Protein AF-A0A661H431-F1 (afdb_monomer_lite)

Secondary structure (DSSP, 8-state):
---------TT------EEEEEETTTTEEEEEESSS-------TTSSHHHHHHHHHHHHS-----TTHHHHH----

Radius of gyration: 17.36 Å; chains: 1; bounding box: 57×29×36 Å

Foldseek 3Di:
DDDPPDDDPPPDDDDDAKDWDQDPPPRDTDMDGPVDDDDQDDDPPPCSLVVVLVVQVVPDPDDDDPPSCVRRVPDD

Sequence (76 aa):
MTSNVQALDLGANYALKRIALLHSSQAAYVTFPIDQSATLSGGNNKGKSSALRAIKFFLLPEVNLNDMERKFAFVG

pLDDT: mean 74.68, std 11.35, range [41.22, 87.94]

Structure (mmCIF, N/CA/C/O backbone):
data_AF-A0A661H431-F1
#
_entry.id   AF-A0A661H431-F1
#
loop_
_atom_site.group_PDB
_atom_site.id
_atom_site.type_symbol
_atom_site.label_atom_id
_atom_site.label_alt_id
_atom_site.label_comp_id
_atom_site.label_asym_id
_atom_site.label_entity_id
_atom_site.label_seq_id
_atom_site.pdbx_PDB_ins_code
_atom_site.Cartn_x
_atom_site.Cartn_y
_atom_site.Cartn_z
_atom_site.occupancy
_atom_site.B_iso_or_equiv
_atom_site.auth_seq_id
_atom_site.auth_comp_id
_atom_site.auth_asym_id
_atom_site.auth_atom_id
_atom_site.pdbx_PDB_model_num
ATOM 1 N N . MET A 1 1 ? -43.241 -15.148 7.085 1.00 42.03 1 MET A N 1
ATOM 2 C CA . MET A 1 1 ? -42.004 -14.902 6.314 1.00 42.03 1 MET A CA 1
ATOM 3 C C . MET A 1 1 ? -41.361 -13.646 6.880 1.00 42.03 1 MET A C 1
ATOM 5 O O . MET A 1 1 ? -41.727 -12.552 6.483 1.00 42.03 1 MET A O 1
ATOM 9 N N . THR A 1 2 ? -40.519 -13.783 7.903 1.00 41.22 2 THR A N 1
ATOM 10 C CA . THR A 1 2 ? -39.829 -12.655 8.542 1.00 41.22 2 THR A CA 1
ATOM 11 C C . THR A 1 2 ? -38.470 -12.471 7.875 1.00 41.22 2 THR A C 1
ATOM 13 O O . THR A 1 2 ? -37.645 -13.380 7.855 1.00 41.22 2 THR A O 1
ATOM 16 N N . SER A 1 3 ? -38.263 -11.308 7.263 1.00 54.25 3 SER A N 1
ATOM 17 C CA . SER A 1 3 ? -37.000 -10.912 6.647 1.00 54.25 3 SER A CA 1
ATOM 18 C C . SER A 1 3 ? -35.935 -10.715 7.727 1.00 54.25 3 SER A C 1
AT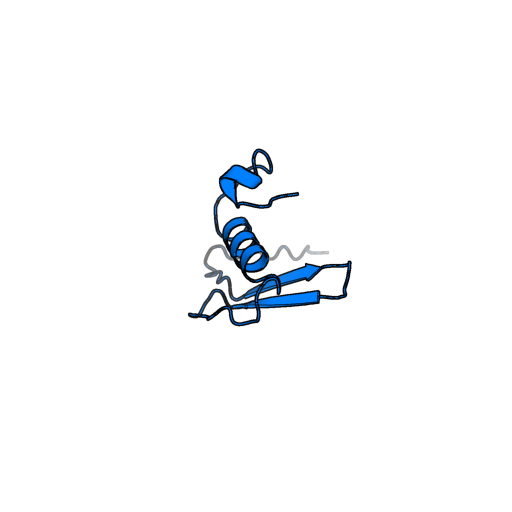OM 20 O O . SER A 1 3 ? -36.054 -9.809 8.551 1.00 54.25 3 SER A O 1
ATOM 22 N N . ASN A 1 4 ? -34.898 -11.556 7.716 1.00 57.66 4 ASN A N 1
ATOM 23 C CA . ASN A 1 4 ? -33.676 -11.363 8.496 1.00 57.66 4 ASN A CA 1
ATOM 24 C C . ASN A 1 4 ? -32.936 -10.127 7.973 1.00 57.66 4 ASN A C 1
ATOM 26 O O . ASN A 1 4 ? -32.109 -10.221 7.069 1.00 57.66 4 ASN A O 1
ATOM 30 N N . VAL A 1 5 ? -33.242 -8.961 8.534 1.00 63.72 5 VAL A N 1
ATOM 31 C CA . VAL A 1 5 ? -32.408 -7.771 8.377 1.00 63.72 5 VAL A CA 1
ATOM 32 C C . VAL A 1 5 ? -31.406 -7.801 9.524 1.00 63.72 5 VAL A C 1
ATOM 34 O O . VAL A 1 5 ? -31.718 -7.401 10.643 1.00 63.72 5 VAL A O 1
ATOM 37 N N . GLN A 1 6 ? -30.214 -8.343 9.268 1.00 64.75 6 GLN A N 1
ATOM 38 C CA . GLN A 1 6 ? -29.095 -8.180 10.191 1.00 64.75 6 GLN A CA 1
ATOM 39 C C . GLN A 1 6 ? -28.693 -6.705 10.171 1.00 64.75 6 GLN A C 1
ATOM 41 O O . GLN A 1 6 ? -28.210 -6.200 9.158 1.00 64.75 6 GLN A O 1
ATOM 46 N N . ALA A 1 7 ? -28.948 -6.001 11.273 1.00 63.62 7 ALA A N 1
ATOM 47 C CA . ALA A 1 7 ? -28.437 -4.655 11.467 1.00 63.62 7 ALA A CA 1
ATOM 48 C C . ALA A 1 7 ? -26.905 -4.706 11.407 1.00 63.62 7 ALA A C 1
ATOM 50 O O . ALA A 1 7 ? -26.282 -5.519 12.093 1.00 63.62 7 ALA A O 1
ATOM 51 N N . LEU A 1 8 ? -26.307 -3.869 10.560 1.00 64.38 8 LEU A N 1
ATOM 52 C CA . LEU A 1 8 ? -24.861 -3.715 10.503 1.00 64.38 8 LEU A CA 1
ATOM 53 C C . LEU A 1 8 ? -24.422 -3.114 11.844 1.00 64.38 8 LEU A C 1
ATOM 55 O O . LEU A 1 8 ? -24.759 -1.968 12.141 1.00 64.38 8 LEU A O 1
ATOM 59 N N . ASP A 1 9 ? -23.734 -3.898 12.671 1.00 66.56 9 ASP A N 1
ATOM 60 C CA . ASP A 1 9 ? -23.178 -3.410 13.930 1.00 66.56 9 ASP A CA 1
ATOM 61 C C . ASP A 1 9 ? -22.131 -2.330 13.622 1.00 66.56 9 ASP A C 1
ATOM 63 O O . ASP A 1 9 ? -21.014 -2.611 13.183 1.00 66.56 9 ASP A O 1
ATOM 67 N N . LEU A 1 10 ? -22.524 -1.070 13.812 1.00 60.16 10 LEU A N 1
ATOM 68 C CA . LEU A 1 10 ? -21.671 0.101 13.615 1.00 60.16 10 LEU A CA 1
ATOM 69 C C . LEU A 1 10 ? -20.562 0.200 14.681 1.00 60.16 10 LEU A C 1
ATOM 71 O O . LEU A 1 10 ? -19.682 1.046 14.546 1.00 60.16 10 LEU A O 1
ATOM 75 N N . GLY A 1 11 ? -20.587 -0.650 15.717 1.00 63.12 11 GLY A N 1
ATOM 76 C CA . GLY A 1 11 ? -19.518 -0.815 16.704 1.00 63.12 11 GLY A CA 1
ATOM 77 C C . GLY A 1 11 ? -18.412 -1.787 16.277 1.00 63.12 11 GLY A C 1
ATOM 78 O O . GLY A 1 11 ? -17.415 -1.931 16.990 1.00 63.12 11 GLY A O 1
ATOM 79 N N . ALA A 1 12 ? -18.545 -2.448 15.123 1.00 70.69 12 ALA A N 1
ATOM 80 C CA . ALA A 1 12 ? -17.505 -3.323 14.603 1.00 70.69 12 ALA A CA 1
ATOM 81 C C . ALA A 1 12 ? -16.252 -2.514 14.215 1.00 70.69 12 ALA A C 1
ATOM 83 O O . ALA A 1 12 ? -16.272 -1.680 13.309 1.00 70.69 12 ALA A O 1
ATOM 84 N N . ASN A 1 13 ? -15.129 -2.793 14.881 1.00 79.25 13 AS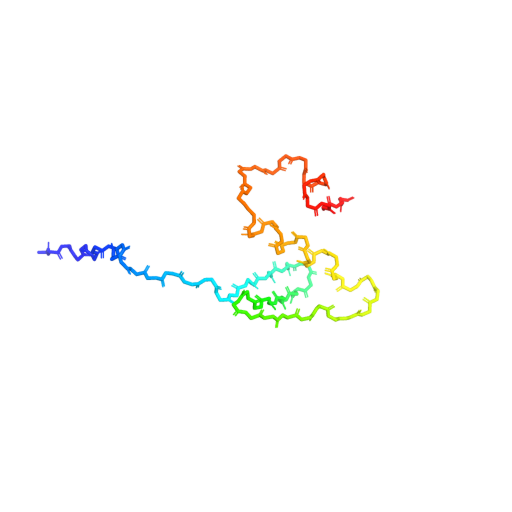N A N 1
ATOM 85 C CA . ASN A 1 13 ? -13.826 -2.256 14.496 1.00 79.25 13 ASN A CA 1
ATOM 86 C C . ASN A 1 13 ? -13.341 -2.955 13.219 1.00 79.25 13 ASN A C 1
ATOM 88 O O . ASN A 1 13 ? -12.827 -4.075 13.265 1.00 79.25 13 ASN A O 1
ATOM 92 N N . TYR A 1 14 ? -13.495 -2.298 12.071 1.00 78.38 14 TYR A N 1
ATOM 93 C CA . TYR A 1 14 ? -12.959 -2.790 10.805 1.00 78.38 14 TYR A CA 1
ATOM 94 C C . TYR A 1 14 ? -11.450 -2.538 10.732 1.00 78.38 14 TYR A C 1
ATOM 96 O O . TYR A 1 14 ? -10.977 -1.430 10.975 1.00 78.38 14 TYR A O 1
ATOM 104 N N . ALA A 1 15 ? -10.690 -3.569 10.361 1.00 82.44 15 ALA A N 1
ATOM 105 C CA . ALA A 1 15 ? -9.248 -3.475 10.163 1.00 82.44 15 ALA A CA 1
ATOM 106 C C . ALA A 1 15 ? -8.876 -3.890 8.738 1.00 82.44 15 ALA A C 1
ATOM 108 O O . ALA A 1 15 ? -9.204 -4.993 8.293 1.00 82.44 15 ALA A O 1
ATOM 109 N N . LEU A 1 16 ? -8.141 -3.029 8.031 1.00 83.44 16 LEU A N 1
ATOM 110 C CA . LEU A 1 16 ? -7.593 -3.359 6.721 1.00 83.44 16 LEU A CA 1
ATOM 111 C C . LEU A 1 16 ? -6.325 -4.200 6.897 1.00 83.44 16 LEU A C 1
ATOM 113 O O . LEU A 1 16 ? -5.285 -3.701 7.316 1.00 83.44 16 LEU A O 1
ATOM 117 N N . LYS A 1 17 ? -6.419 -5.490 6.577 1.00 87.69 17 LYS A N 1
ATOM 118 C CA . LYS A 1 17 ? -5.313 -6.441 6.751 1.00 87.69 17 LYS A CA 1
ATOM 119 C C . LYS A 1 17 ? -4.379 -6.501 5.548 1.00 87.69 17 LYS A C 1
ATOM 121 O O . LYS A 1 17 ? -3.163 -6.571 5.695 1.00 87.69 17 LYS A O 1
ATOM 126 N N . ARG A 1 18 ? -4.932 -6.492 4.335 1.00 87.69 18 ARG A N 1
ATOM 127 C CA . ARG A 1 18 ? -4.165 -6.794 3.122 1.00 87.69 18 ARG A CA 1
ATOM 128 C C . ARG A 1 18 ? -4.815 -6.199 1.882 1.00 87.69 18 ARG A C 1
ATOM 130 O O . ARG A 1 18 ? -6.036 -6.216 1.766 1.00 87.69 18 ARG A O 1
ATOM 137 N N . ILE A 1 19 ? -3.992 -5.767 0.931 1.00 86.25 19 ILE A N 1
ATOM 138 C CA . ILE A 1 19 ? -4.405 -5.414 -0.433 1.00 86.25 19 ILE A CA 1
ATOM 139 C C . ILE A 1 19 ? -3.894 -6.502 -1.375 1.00 86.25 19 ILE A C 1
ATOM 141 O O . ILE A 1 19 ? -2.719 -6.861 -1.318 1.00 86.25 19 ILE A O 1
ATOM 145 N N . ALA A 1 20 ? -4.764 -7.032 -2.233 1.00 84.69 20 ALA A N 1
ATOM 146 C CA . ALA A 1 20 ? -4.401 -7.987 -3.275 1.00 84.69 20 ALA A CA 1
ATOM 147 C C . ALA A 1 20 ? -4.609 -7.347 -4.650 1.00 84.69 20 ALA A C 1
ATOM 149 O O . ALA A 1 20 ? -5.727 -6.982 -5.004 1.00 84.69 20 ALA A O 1
ATOM 150 N N . LEU A 1 21 ? -3.532 -7.216 -5.418 1.00 79.06 21 LEU A N 1
ATOM 151 C CA . LEU A 1 21 ? -3.563 -6.755 -6.798 1.00 79.06 21 LEU A CA 1
ATOM 152 C C . LEU A 1 21 ? -3.596 -7.972 -7.717 1.00 79.06 21 LEU A C 1
ATOM 154 O O . LEU A 1 21 ? -2.690 -8.807 -7.687 1.00 79.06 21 LEU A O 1
ATOM 158 N N . LEU A 1 22 ? -4.645 -8.054 -8.528 1.00 78.50 22 LEU A N 1
ATOM 159 C CA . LEU A 1 22 ? -4.811 -9.057 -9.571 1.00 78.50 22 LEU A CA 1
ATOM 160 C C . LEU A 1 22 ? -4.574 -8.379 -10.917 1.00 78.50 22 LEU A C 1
ATOM 162 O O . LEU A 1 22 ? -5.310 -7.464 -11.282 1.00 78.50 22 LEU A O 1
ATOM 166 N N . HIS A 1 23 ? -3.552 -8.818 -11.650 1.00 66.44 23 HIS A N 1
ATOM 167 C CA . HIS A 1 23 ? -3.294 -8.331 -13.002 1.00 66.44 23 HIS A CA 1
ATOM 168 C C . HIS A 1 23 ? -3.546 -9.436 -14.032 1.00 66.44 23 HIS A C 1
ATOM 170 O O . HIS A 1 23 ? -2.914 -10.495 -13.986 1.00 66.44 23 HIS A O 1
ATOM 176 N N . SER A 1 24 ? -4.447 -9.181 -14.987 1.00 48.19 24 SER A N 1
ATOM 177 C CA . SER A 1 24 ? -4.865 -10.167 -15.995 1.00 48.19 24 SER A CA 1
ATOM 178 C C . SER A 1 24 ? -3.771 -10.501 -17.013 1.00 48.19 24 SER A C 1
ATOM 180 O O . SER A 1 24 ? -3.736 -11.623 -17.507 1.00 48.19 24 SER A O 1
ATOM 182 N N . SER A 1 25 ? -2.844 -9.578 -17.301 1.00 55.50 25 SER A N 1
ATOM 183 C CA . SER A 1 25 ? -1.883 -9.768 -18.403 1.00 55.50 25 SER A CA 1
ATOM 184 C C . SER A 1 25 ? -0.796 -10.826 -18.160 1.00 55.50 25 SER A C 1
ATOM 186 O O . SER A 1 25 ? -0.167 -11.250 -19.123 1.00 55.50 25 SER A O 1
ATOM 188 N N . GLN A 1 26 ? -0.561 -11.259 -16.911 1.00 53.38 26 GLN A N 1
ATOM 189 C CA . GLN A 1 26 ? 0.426 -12.306 -16.574 1.00 53.38 26 GLN A CA 1
ATOM 190 C C . GLN A 1 26 ? 0.002 -13.218 -15.405 1.00 53.38 26 GLN A C 1
ATOM 192 O O . GLN A 1 26 ? 0.852 -13.871 -14.807 1.00 53.38 26 GLN A O 1
ATOM 197 N N . ALA A 1 27 ? -1.284 -13.244 -15.027 1.00 49.47 27 ALA A N 1
ATOM 198 C CA . ALA A 1 27 ? -1.741 -13.908 -13.795 1.00 49.47 27 ALA A CA 1
ATOM 199 C C . ALA A 1 27 ? -0.908 -13.499 -12.556 1.00 49.47 27 ALA A C 1
ATOM 201 O O . ALA A 1 27 ? -0.615 -14.305 -11.673 1.00 49.47 27 ALA A O 1
ATOM 202 N N . ALA A 1 28 ? -0.486 -12.232 -12.504 1.00 61.34 28 ALA A N 1
ATOM 203 C CA . ALA A 1 28 ? 0.314 -11.723 -11.403 1.00 61.34 28 ALA A CA 1
ATOM 204 C C . ALA A 1 28 ? -0.616 -11.429 -10.221 1.00 61.34 28 ALA A C 1
ATOM 206 O O . ALA A 1 28 ? -1.426 -10.499 -10.267 1.00 61.34 28 ALA A O 1
ATOM 207 N N . TYR A 1 29 ? -0.504 -12.252 -9.182 1.00 74.75 29 TYR A N 1
ATOM 208 C CA . TYR A 1 29 ? -1.140 -12.046 -7.887 1.00 74.75 29 TYR A CA 1
ATOM 209 C C . TYR A 1 29 ? -0.106 -11.462 -6.931 1.00 74.75 29 TYR A C 1
ATOM 211 O O . TYR A 1 29 ? 0.859 -12.135 -6.568 1.00 74.75 29 TYR A O 1
ATOM 219 N N . VAL A 1 30 ? -0.285 -10.201 -6.538 1.00 76.88 30 VAL A N 1
ATOM 220 C CA . VAL A 1 30 ? 0.614 -9.540 -5.585 1.00 76.88 30 VAL A CA 1
ATOM 221 C C . VAL A 1 30 ? -0.176 -9.091 -4.376 1.00 76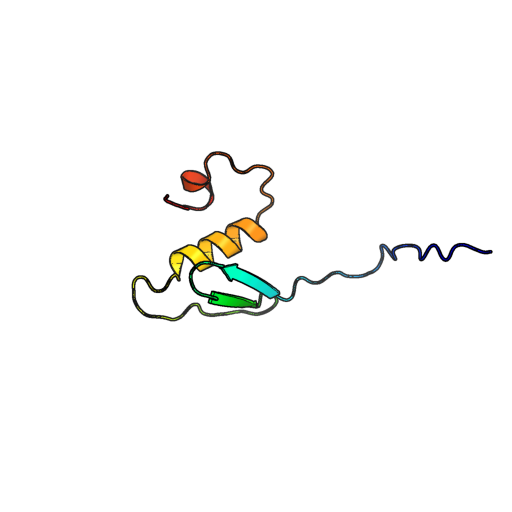.88 30 VAL A C 1
ATOM 223 O O . VAL A 1 30 ? -1.192 -8.414 -4.506 1.00 76.88 30 VAL A O 1
ATOM 226 N N . THR A 1 31 ? 0.293 -9.456 -3.187 1.00 81.25 31 THR A N 1
ATOM 227 C CA . THR A 1 31 ? -0.387 -9.109 -1.941 1.00 81.25 31 THR A CA 1
ATOM 228 C C . THR A 1 31 ? 0.506 -8.317 -1.016 1.00 81.25 31 THR A C 1
ATOM 230 O O . THR A 1 31 ? 1.627 -8.737 -0.738 1.00 81.25 31 THR A O 1
ATOM 233 N N . PHE A 1 32 ? -0.029 -7.222 -0.487 1.00 84.44 32 PHE A N 1
ATOM 234 C CA . PHE A 1 32 ? 0.652 -6.347 0.457 1.00 84.44 32 PHE A CA 1
ATOM 235 C C . PHE A 1 32 ? -0.058 -6.403 1.801 1.00 84.44 32 PHE A C 1
ATOM 237 O O . PHE A 1 32 ? -1.238 -6.042 1.855 1.00 84.44 32 PHE A O 1
ATOM 244 N N . PRO A 1 33 ? 0.608 -6.863 2.870 1.00 86.50 33 PRO A N 1
ATOM 245 C CA . PRO A 1 33 ? 0.065 -6.696 4.205 1.00 86.50 33 PRO A CA 1
ATOM 246 C C . PRO A 1 33 ? 0.089 -5.203 4.563 1.00 86.50 33 PRO A C 1
ATOM 248 O O . PRO A 1 33 ? 1.053 -4.505 4.249 1.00 86.50 33 PRO A O 1
ATOM 251 N N . ILE A 1 34 ? -0.996 -4.713 5.158 1.00 86.12 34 ILE A N 1
ATOM 252 C CA . ILE A 1 34 ? -1.189 -3.290 5.496 1.00 86.12 34 ILE A CA 1
ATOM 253 C C . ILE A 1 34 ? -1.200 -3.075 7.011 1.00 86.12 34 ILE A C 1
ATOM 255 O O . ILE A 1 34 ? -0.977 -1.966 7.486 1.00 86.12 34 ILE A O 1
ATOM 259 N N . ASP A 1 35 ? -1.397 -4.140 7.783 1.00 87.94 35 ASP A N 1
ATOM 260 C CA . ASP A 1 35 ? -1.427 -4.111 9.243 1.00 87.94 35 ASP A CA 1
ATOM 261 C C . ASP A 1 35 ? -0.062 -4.380 9.897 1.00 87.94 35 ASP A C 1
ATOM 263 O O . ASP A 1 35 ? 0.034 -4.459 11.119 1.00 87.94 35 ASP A O 1
ATOM 267 N N . GLN A 1 36 ? 0.998 -4.503 9.097 1.00 86.50 36 GLN A N 1
ATOM 268 C CA . GLN A 1 36 ? 2.366 -4.741 9.550 1.00 86.50 36 GLN A CA 1
ATOM 269 C C . GLN A 1 36 ? 3.377 -4.028 8.650 1.00 86.50 36 GLN A C 1
ATOM 271 O O . GLN A 1 36 ? 3.133 -3.790 7.465 1.00 86.50 36 GLN A O 1
ATOM 276 N N . SER A 1 37 ? 4.554 -3.739 9.202 1.00 86.31 37 SER A N 1
ATOM 277 C CA . SER A 1 37 ? 5.688 -3.236 8.428 1.00 86.31 37 SER A CA 1
ATOM 278 C C . SER A 1 37 ? 6.143 -4.281 7.407 1.00 86.31 37 SER A C 1
ATOM 280 O O . SER A 1 37 ? 6.360 -5.444 7.746 1.00 86.31 37 SER A O 1
ATOM 282 N N . ALA A 1 38 ? 6.316 -3.864 6.155 1.00 81.75 38 ALA A N 1
ATOM 283 C CA . ALA A 1 38 ? 6.742 -4.732 5.063 1.00 81.75 38 ALA A CA 1
ATOM 284 C C . ALA A 1 38 ? 7.843 -4.077 4.223 1.00 81.75 38 ALA A C 1
ATOM 286 O O . ALA A 1 38 ? 7.933 -2.853 4.124 1.00 81.75 38 ALA A O 1
ATOM 287 N N . THR A 1 39 ? 8.671 -4.903 3.583 1.00 82.75 39 THR A N 1
ATOM 288 C CA . THR A 1 39 ? 9.727 -4.454 2.669 1.00 82.75 39 THR A CA 1
ATOM 289 C C . THR A 1 39 ? 9.425 -4.918 1.252 1.00 82.75 39 THR A C 1
ATOM 291 O O . THR A 1 39 ? 9.160 -6.094 1.012 1.00 82.75 39 THR A O 1
ATOM 294 N N . LEU A 1 40 ? 9.505 -3.994 0.294 1.00 78.44 40 LEU A N 1
ATOM 295 C CA . LEU A 1 40 ? 9.311 -4.288 -1.119 1.00 78.44 40 LEU A CA 1
ATOM 296 C C . LEU A 1 40 ? 10.659 -4.608 -1.780 1.00 78.44 40 LEU A C 1
ATOM 298 O O . LEU A 1 40 ? 11.417 -3.705 -2.134 1.00 78.44 40 LEU A O 1
ATOM 302 N N . SER A 1 41 ? 10.961 -5.898 -1.931 1.00 76.75 41 SER A N 1
ATOM 303 C CA . SER A 1 41 ? 12.234 -6.382 -2.481 1.00 76.75 41 SER A CA 1
ATOM 304 C C . SER A 1 41 ? 12.074 -6.972 -3.886 1.00 76.75 41 SER A C 1
ATOM 306 O O . SER A 1 41 ? 11.038 -7.538 -4.224 1.00 76.75 41 SER A O 1
ATOM 308 N N . GLY A 1 42 ? 13.100 -6.822 -4.725 1.00 74.31 42 GLY A N 1
ATOM 309 C CA . GLY A 1 42 ? 13.137 -7.357 -6.088 1.00 74.31 42 GLY A CA 1
ATOM 310 C C . GLY A 1 42 ? 14.093 -6.593 -7.005 1.00 74.31 42 GLY A C 1
ATOM 311 O O . GLY A 1 42 ? 14.480 -5.459 -6.715 1.00 74.31 42 GLY A O 1
ATOM 312 N N . GLY A 1 43 ? 14.451 -7.191 -8.143 1.00 69.88 43 GLY A N 1
ATOM 313 C CA . GLY A 1 43 ? 15.318 -6.568 -9.151 1.00 69.88 43 GLY A CA 1
ATOM 314 C C . GLY A 1 43 ? 14.740 -5.280 -9.757 1.00 69.88 43 GLY A C 1
ATOM 315 O O . GLY A 1 43 ? 13.559 -4.948 -9.580 1.00 69.88 43 GLY A O 1
ATOM 316 N N . ASN A 1 44 ? 15.573 -4.514 -10.463 1.00 69.19 44 ASN A N 1
ATOM 317 C CA . ASN A 1 44 ? 15.109 -3.329 -11.189 1.00 69.19 44 ASN A CA 1
ATOM 318 C C . ASN A 1 44 ? 14.017 -3.701 -12.199 1.00 69.19 44 ASN A C 1
ATOM 320 O O . ASN A 1 44 ? 14.014 -4.793 -12.760 1.00 69.19 44 ASN A O 1
ATOM 324 N N . ASN A 1 45 ? 13.054 -2.794 -12.370 1.00 67.62 45 ASN A N 1
ATOM 325 C CA . ASN A 1 45 ? 11.916 -2.966 -13.273 1.00 67.62 45 ASN A CA 1
ATOM 326 C C . ASN A 1 45 ? 11.004 -4.188 -12.999 1.00 67.62 45 ASN A C 1
ATOM 328 O O . ASN A 1 45 ? 10.269 -4.631 -13.872 1.00 67.62 45 ASN A O 1
ATOM 332 N N . LYS A 1 46 ? 11.009 -4.740 -11.777 1.00 71.44 46 LYS A N 1
ATOM 333 C CA . LYS A 1 46 ? 10.113 -5.841 -11.363 1.00 71.44 46 LYS A CA 1
ATOM 334 C C . LYS A 1 46 ? 8.807 -5.366 -10.712 1.00 71.44 46 LYS A C 1
ATOM 336 O O . LYS A 1 46 ? 8.265 -6.039 -9.847 1.00 71.44 46 LYS A O 1
ATOM 341 N N . GLY A 1 47 ? 8.326 -4.176 -11.075 1.00 71.44 47 GLY A N 1
ATOM 342 C CA . GLY A 1 47 ? 7.038 -3.668 -10.587 1.00 71.44 47 GLY A CA 1
ATOM 343 C C . GLY A 1 47 ? 7.035 -3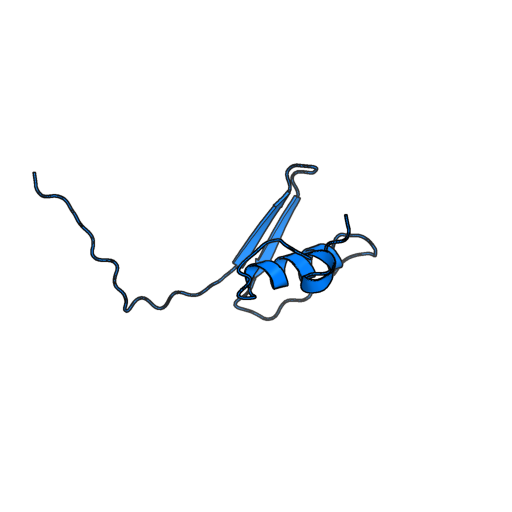.129 -9.150 1.00 71.44 47 GLY A C 1
ATOM 344 O O . GLY A 1 47 ? 5.973 -2.935 -8.570 1.00 71.44 47 GLY A O 1
ATOM 345 N N . LYS A 1 48 ? 8.204 -2.839 -8.561 1.00 80.75 48 LYS A N 1
ATOM 346 C CA . LYS A 1 48 ? 8.283 -2.231 -7.219 1.00 80.75 48 LYS A CA 1
ATOM 347 C C . LYS A 1 48 ? 7.620 -0.849 -7.177 1.00 80.75 48 LYS A C 1
ATOM 349 O O . LYS A 1 48 ? 6.799 -0.559 -6.314 1.00 80.75 48 LYS A O 1
ATOM 354 N N . SER A 1 49 ? 7.948 0.001 -8.148 1.00 80.00 49 SER A N 1
ATOM 355 C CA . SER A 1 49 ? 7.382 1.348 -8.222 1.00 80.00 49 SER A CA 1
ATOM 356 C C . SER A 1 49 ? 5.875 1.309 -8.478 1.00 80.00 49 SER A C 1
ATOM 358 O O . SER A 1 49 ? 5.140 2.021 -7.810 1.00 80.00 49 SER A O 1
ATOM 360 N N . SER A 1 50 ? 5.389 0.444 -9.374 1.00 78.12 50 SER A N 1
ATOM 361 C CA . SER A 1 50 ? 3.949 0.296 -9.632 1.00 78.12 50 SER A CA 1
ATOM 362 C C . SER A 1 50 ? 3.189 -0.239 -8.414 1.00 78.12 50 SER A C 1
ATOM 364 O O . SER A 1 50 ? 2.121 0.276 -8.099 1.00 78.12 50 SER A O 1
ATOM 366 N N . ALA A 1 51 ? 3.761 -1.197 -7.682 1.00 78.62 51 ALA A N 1
ATOM 367 C CA . ALA A 1 51 ? 3.208 -1.705 -6.429 1.00 78.62 51 ALA A CA 1
ATOM 368 C C . ALA A 1 51 ? 3.056 -0.607 -5.364 1.00 78.62 51 ALA A C 1
ATOM 370 O O . ALA A 1 51 ? 1.982 -0.449 -4.789 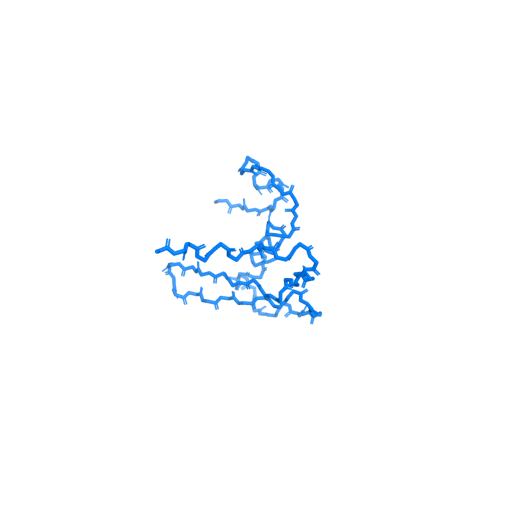1.00 78.62 51 ALA A O 1
ATOM 371 N N . LEU A 1 52 ? 4.096 0.204 -5.141 1.00 82.19 52 LEU A N 1
ATOM 372 C CA . LEU A 1 52 ? 4.036 1.312 -4.182 1.00 82.19 52 LEU A CA 1
ATOM 373 C C . LEU A 1 52 ? 2.965 2.349 -4.560 1.00 82.19 52 LEU A C 1
ATOM 375 O O . LEU A 1 52 ? 2.261 2.865 -3.695 1.00 82.19 52 LEU A O 1
ATOM 379 N N . ARG A 1 53 ? 2.834 2.653 -5.854 1.00 82.06 53 ARG A N 1
ATOM 380 C CA . ARG A 1 53 ? 1.830 3.593 -6.376 1.00 82.06 53 ARG A CA 1
ATOM 381 C C . ARG A 1 53 ? 0.408 3.063 -6.197 1.00 82.06 53 ARG A C 1
ATOM 383 O O . ARG A 1 53 ? -0.463 3.814 -5.776 1.00 82.06 53 ARG A O 1
ATOM 390 N N . ALA A 1 54 ? 0.199 1.765 -6.417 1.00 80.62 54 ALA A N 1
ATOM 391 C CA . ALA A 1 54 ? -1.077 1.106 -6.155 1.00 80.62 54 ALA A CA 1
ATOM 392 C C . ALA A 1 54 ? -1.447 1.139 -4.666 1.00 80.62 54 ALA A C 1
ATOM 394 O O . ALA A 1 54 ? -2.576 1.479 -4.333 1.00 80.62 54 ALA A O 1
ATOM 395 N N . ILE A 1 55 ? -0.496 0.874 -3.762 1.00 82.88 55 ILE A N 1
ATOM 396 C CA . ILE A 1 55 ? -0.738 0.992 -2.314 1.00 82.88 55 ILE A CA 1
ATOM 397 C C . ILE A 1 55 ? -1.178 2.418 -1.956 1.00 82.88 55 ILE A C 1
ATOM 399 O O . ILE A 1 55 ? -2.164 2.591 -1.246 1.00 82.88 55 ILE A O 1
ATOM 403 N N . LYS A 1 56 ? -0.496 3.445 -2.483 1.00 83.31 56 LYS A N 1
ATOM 404 C CA . LYS A 1 56 ? -0.894 4.846 -2.267 1.00 83.31 56 LYS A CA 1
ATOM 405 C C . LYS A 1 56 ? -2.303 5.130 -2.781 1.00 83.31 56 LYS A C 1
ATOM 407 O O . LYS A 1 56 ? -3.068 5.773 -2.078 1.00 83.31 56 LYS A O 1
ATOM 412 N N . PHE A 1 57 ? -2.642 4.637 -3.969 1.00 83.44 57 PHE A N 1
ATOM 413 C CA . PHE A 1 57 ? -3.966 4.813 -4.563 1.00 83.44 57 PHE A CA 1
ATOM 414 C C . PHE A 1 57 ? -5.091 4.228 -3.699 1.00 83.44 57 PHE A C 1
ATOM 416 O O . PHE A 1 57 ? -6.108 4.881 -3.510 1.00 83.44 57 PHE A O 1
ATOM 423 N N . PHE A 1 58 ? -4.899 3.035 -3.129 1.00 82.25 58 PHE A N 1
ATOM 424 C CA . PHE A 1 58 ? -5.925 2.389 -2.303 1.00 82.25 58 PHE A CA 1
ATOM 425 C C . PHE A 1 58 ? -6.027 2.931 -0.870 1.00 82.25 58 PHE A C 1
ATOM 427 O O . PHE A 1 58 ? -7.073 2.772 -0.248 1.00 82.25 58 PHE A O 1
ATOM 434 N N . LEU A 1 59 ? -4.954 3.512 -0.321 1.00 83.06 59 LEU A N 1
ATOM 435 C CA . LEU A 1 59 ? -4.935 4.000 1.065 1.00 83.06 59 LEU A CA 1
ATOM 436 C C . LEU A 1 59 ? -5.236 5.492 1.205 1.00 83.06 59 LEU A C 1
ATOM 438 O O . LEU A 1 59 ? -5.635 5.929 2.283 1.00 83.06 59 LEU A O 1
ATOM 442 N N . LEU A 1 60 ? -5.001 6.285 0.161 1.00 83.38 60 LEU A N 1
ATOM 443 C CA . LEU A 1 60 ? -5.257 7.719 0.204 1.00 83.38 60 LEU A CA 1
ATOM 444 C C . LEU A 1 60 ? -6.710 8.017 -0.197 1.00 83.38 60 LEU A C 1
ATOM 446 O O . LEU A 1 60 ? -7.266 7.304 -1.032 1.00 83.38 60 LEU A O 1
ATOM 450 N N . PRO A 1 61 ? -7.334 9.059 0.386 1.00 77.56 61 PRO A N 1
ATOM 451 C CA . PRO A 1 61 ? -8.730 9.416 0.140 1.00 77.56 61 PRO A CA 1
ATOM 452 C C . PRO A 1 61 ? -8.888 10.094 -1.226 1.00 77.56 61 PRO A C 1
ATOM 454 O O . PRO A 1 61 ? -9.188 11.283 -1.327 1.00 77.56 61 PRO A O 1
ATOM 457 N N . GLU A 1 62 ? -8.640 9.342 -2.291 1.00 81.81 62 GLU A N 1
ATOM 458 C CA . GLU A 1 62 ? -8.784 9.832 -3.647 1.00 81.81 62 GLU A CA 1
ATOM 459 C C . GLU A 1 62 ? -10.232 9.713 -4.113 1.00 81.81 62 GLU A C 1
ATOM 461 O O . GLU A 1 62 ? -10.856 8.659 -4.014 1.00 81.81 62 GLU A O 1
ATOM 466 N N . VAL A 1 63 ? -10.758 10.807 -4.659 1.00 80.06 63 VAL A N 1
ATOM 467 C CA . VAL A 1 63 ? -12.163 10.900 -5.078 1.00 80.06 63 VAL A CA 1
ATOM 468 C C . VAL A 1 63 ? -12.345 10.781 -6.592 1.00 80.06 63 VAL A C 1
ATOM 470 O O . VAL A 1 63 ? -13.473 10.650 -7.059 1.00 80.06 63 VAL A O 1
ATOM 473 N N . ASN A 1 64 ? -11.263 10.849 -7.380 1.00 83.38 64 ASN A N 1
ATOM 474 C CA . ASN A 1 64 ? -11.327 10.719 -8.837 1.00 83.38 64 ASN A CA 1
ATOM 475 C C . ASN A 1 64 ? -10.020 10.217 -9.478 1.00 83.38 64 ASN A C 1
ATOM 477 O O . ASN A 1 64 ? -8.936 10.274 -8.896 1.00 83.38 64 ASN A O 1
ATOM 481 N N . LEU A 1 65 ? -10.129 9.789 -10.739 1.00 82.94 65 LEU A N 1
ATOM 482 C CA . LEU A 1 65 ? -9.025 9.252 -11.543 1.00 82.94 65 LEU A CA 1
ATOM 483 C C . LEU A 1 65 ? -8.371 10.283 -12.484 1.00 82.94 65 LEU A C 1
ATOM 485 O O . LEU A 1 65 ? -7.624 9.901 -13.380 1.00 82.94 65 LEU A O 1
ATOM 489 N N . ASN A 1 66 ? -8.622 11.582 -12.311 1.00 85.31 66 ASN A N 1
ATOM 490 C CA . ASN A 1 66 ? -7.957 12.612 -13.125 1.00 85.31 66 ASN A CA 1
ATOM 491 C C . ASN A 1 66 ? -6.489 12.749 -12.698 1.00 85.31 66 ASN A C 1
ATOM 493 O O . ASN A 1 66 ? -6.198 12.494 -11.543 1.00 85.31 66 ASN A O 1
ATOM 497 N N . ASP A 1 67 ? -5.551 13.142 -13.561 1.00 83.00 67 ASP A N 1
ATOM 498 C CA . ASP A 1 67 ? -4.148 13.431 -13.185 1.00 83.00 67 ASP A CA 1
ATOM 499 C C . ASP A 1 67 ? -3.429 12.338 -12.351 1.00 83.00 67 ASP A C 1
ATOM 501 O O . ASP A 1 67 ? -2.661 12.631 -11.427 1.00 83.00 67 ASP A O 1
ATOM 505 N N . MET A 1 68 ? -3.664 11.054 -12.651 1.00 80.19 68 MET A N 1
ATOM 506 C CA . MET A 1 68 ? -3.049 9.926 -11.922 1.00 80.19 68 MET A CA 1
ATOM 507 C C . MET A 1 68 ? -1.520 9.910 -11.996 1.00 80.19 68 MET A C 1
ATOM 509 O O . MET A 1 68 ? -0.867 9.451 -11.057 1.00 80.19 68 MET A O 1
ATOM 513 N N . GLU A 1 69 ? -0.937 10.447 -13.065 1.00 81.69 69 GLU A N 1
ATOM 514 C CA . GLU A 1 69 ? 0.507 10.643 -13.174 1.00 81.69 69 GLU A CA 1
ATOM 515 C C . GLU A 1 69 ? 1.011 11.624 -12.107 1.00 81.69 69 GLU A C 1
ATOM 517 O O . GLU A 1 69 ? 1.978 11.353 -11.402 1.00 81.69 69 GLU A O 1
ATOM 522 N N . ARG A 1 70 ? 0.310 12.736 -11.889 1.00 81.81 70 ARG A N 1
ATOM 523 C CA . ARG A 1 70 ? 0.696 13.697 -10.852 1.00 81.81 70 ARG A CA 1
ATOM 524 C C . ARG A 1 70 ? 0.454 13.146 -9.447 1.00 81.81 70 ARG A C 1
ATOM 526 O O . ARG A 1 70 ? 1.285 13.341 -8.564 1.00 81.81 70 ARG A O 1
ATOM 533 N N . LYS A 1 71 ? -0.683 12.479 -9.230 1.00 80.12 71 LYS A N 1
ATOM 534 C CA . LYS A 1 71 ? -1.108 12.027 -7.894 1.00 80.12 71 LYS A CA 1
ATOM 535 C C . LYS A 1 71 ? -0.404 10.759 -7.425 1.00 80.12 71 LYS A C 1
ATOM 537 O O . LYS A 1 71 ? 0.003 10.655 -6.271 1.00 80.12 71 LYS A O 1
ATOM 542 N N . PHE A 1 72 ? -0.226 9.803 -8.328 1.00 79.62 72 PHE A 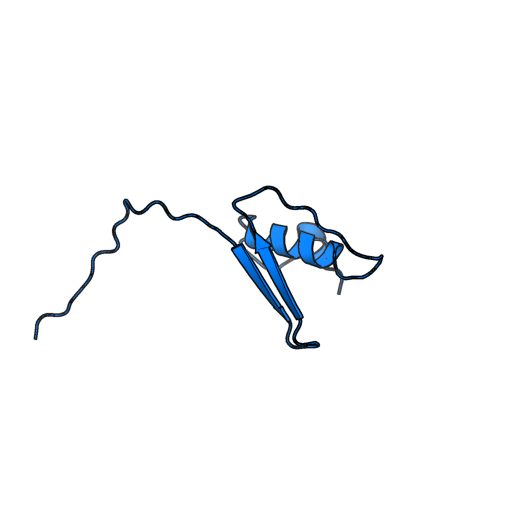N 1
ATOM 543 C CA . PHE A 1 72 ? 0.300 8.479 -8.010 1.00 79.62 72 PHE A CA 1
ATOM 544 C C . PHE A 1 72 ? 1.447 8.073 -8.923 1.00 79.62 72 PHE A C 1
ATOM 546 O O . PHE A 1 72 ? 1.922 6.953 -8.804 1.00 79.62 72 PHE A O 1
ATOM 553 N N . ALA A 1 73 ? 1.934 8.941 -9.812 1.00 75.06 73 ALA A N 1
ATOM 554 C CA . ALA A 1 73 ? 3.020 8.629 -10.738 1.00 75.06 73 ALA A CA 1
ATOM 555 C C . ALA A 1 73 ? 2.746 7.399 -11.618 1.00 75.06 73 ALA A C 1
ATOM 557 O O . ALA A 1 73 ? 3.683 6.761 -12.085 1.00 75.06 73 ALA A O 1
ATOM 558 N N . PHE A 1 74 ? 1.484 7.038 -11.868 1.00 73.31 74 PHE A N 1
ATOM 559 C CA . PHE A 1 74 ? 1.176 6.074 -12.923 1.00 73.31 74 PHE A CA 1
ATOM 560 C C . PHE A 1 74 ? 1.472 6.730 -14.272 1.00 73.31 74 PHE A C 1
ATOM 562 O O . PHE A 1 74 ? 0.747 7.625 -14.689 1.00 73.31 74 PHE A O 1
ATOM 569 N N . VAL A 1 75 ? 2.573 6.317 -14.901 1.00 65.38 75 VAL A N 1
ATOM 570 C CA . VAL A 1 75 ? 2.962 6.749 -16.247 1.00 65.38 75 VAL A CA 1
ATOM 571 C C . VAL A 1 75 ? 2.429 5.694 -17.211 1.00 65.38 75 VAL A C 1
ATOM 573 O O . VAL A 1 75 ? 2.687 4.506 -16.988 1.00 65.38 75 VAL A O 1
ATOM 576 N N . GLY A 1 76 ? 1.625 6.128 -18.183 1.00 55.59 76 GLY A N 1
ATOM 577 C CA . GLY A 1 76 ? 1.077 5.289 -19.253 1.00 55.59 76 GLY A CA 1
ATOM 578 C C . GLY A 1 76 ? 2.083 5.032 -20.361 1.00 55.59 76 GLY A C 1
ATOM 579 O O . GLY A 1 76 ? 2.937 5.917 -20.588 1.00 55.59 76 GLY A O 1
#